Protein AF-A0AA90SKC7-F1 (afdb_monomer)

Organism: NCBI:txid147577

pLDDT: mean 85.09, std 9.2, range [49.25, 93.44]

Structure (mmCIF, N/CA/C/O backbone):
data_AF-A0AA90SKC7-F1
#
_entry.id   AF-A0AA90SKC7-F1
#
loop_
_atom_site.group_PDB
_atom_site.id
_atom_site.type_symbol
_atom_site.label_atom_id
_atom_site.label_alt_id
_atom_site.label_comp_id
_atom_site.label_asym_id
_atom_site.label_entity_id
_atom_site.label_seq_id
_atom_site.pdbx_PDB_ins_code
_atom_site.Cartn_x
_atom_site.Cartn_y
_atom_site.Cartn_z
_atom_site.occupancy
_atom_site.B_iso_or_equiv
_atom_site.auth_seq_id
_atom_site.auth_comp_id
_atom_site.auth_asym_id
_atom_site.auth_atom_id
_atom_site.pdbx_PDB_model_num
ATOM 1 N N . MET A 1 1 ? 25.070 -8.163 -26.398 1.00 51.94 1 MET A N 1
ATOM 2 C CA . MET A 1 1 ? 23.845 -7.363 -26.184 1.00 51.94 1 MET A CA 1
ATOM 3 C C . MET A 1 1 ? 23.060 -7.994 -25.043 1.00 51.94 1 MET A C 1
ATOM 5 O O . MET A 1 1 ? 22.706 -9.160 -25.155 1.00 51.94 1 MET A O 1
ATOM 9 N N . ILE A 1 2 ? 22.841 -7.278 -23.937 1.00 55.16 2 ILE A N 1
ATOM 10 C CA . ILE A 1 2 ? 21.905 -7.736 -22.899 1.00 55.16 2 ILE A CA 1
ATOM 11 C C . ILE A 1 2 ? 20.504 -7.484 -23.453 1.00 55.16 2 ILE A C 1
ATOM 13 O O . ILE A 1 2 ? 20.151 -6.341 -23.738 1.00 55.16 2 ILE A O 1
ATOM 17 N N . ARG A 1 3 ? 19.742 -8.552 -23.687 1.00 61.78 3 ARG A N 1
ATOM 18 C CA . ARG A 1 3 ? 18.359 -8.464 -24.158 1.00 61.78 3 ARG A CA 1
ATOM 19 C C . ARG A 1 3 ? 17.492 -8.154 -22.940 1.00 61.78 3 ARG A C 1
ATOM 21 O O . ARG A 1 3 ? 17.298 -9.016 -22.090 1.00 61.78 3 ARG A O 1
ATOM 28 N N . VAL A 1 4 ? 17.061 -6.904 -22.816 1.00 65.00 4 VAL A N 1
ATOM 29 C CA . VAL A 1 4 ? 16.151 -6.473 -21.751 1.00 65.00 4 VAL A CA 1
ATOM 30 C C . VAL A 1 4 ? 14.725 -6.618 -22.272 1.00 65.00 4 VAL A C 1
ATOM 32 O O . VAL A 1 4 ? 14.396 -6.062 -23.316 1.00 65.00 4 VAL A O 1
ATOM 35 N N . ASP A 1 5 ? 13.897 -7.383 -21.566 1.00 74.50 5 ASP A N 1
ATOM 36 C CA . ASP A 1 5 ? 12.475 -7.521 -21.881 1.00 74.50 5 ASP A CA 1
ATOM 37 C C . ASP A 1 5 ? 11.691 -6.359 -21.250 1.00 74.50 5 ASP A C 1
ATOM 39 O O . ASP A 1 5 ? 11.411 -6.348 -20.049 1.00 74.50 5 ASP A O 1
ATOM 43 N N . TYR A 1 6 ? 11.388 -5.346 -22.061 1.00 70.00 6 TYR A N 1
ATOM 44 C CA . TYR A 1 6 ? 10.667 -4.144 -21.631 1.00 70.00 6 TYR A CA 1
ATOM 45 C C . TYR A 1 6 ? 9.239 -4.434 -21.176 1.00 70.00 6 TYR A C 1
ATOM 47 O O . TYR A 1 6 ? 8.763 -3.810 -20.227 1.00 70.00 6 TYR A O 1
ATOM 55 N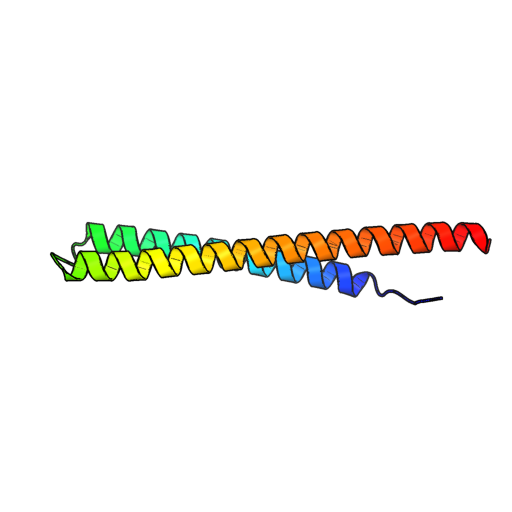 N . THR A 1 7 ? 8.585 -5.423 -21.785 1.00 77.62 7 THR A N 1
ATOM 56 C CA . THR A 1 7 ? 7.223 -5.821 -21.425 1.00 77.62 7 THR A CA 1
ATOM 57 C C . THR A 1 7 ? 7.165 -6.313 -19.979 1.00 77.62 7 THR A C 1
ATOM 59 O O . THR A 1 7 ? 6.194 -6.033 -19.273 1.00 77.62 7 THR A O 1
ATOM 62 N N . ASN A 1 8 ? 8.231 -6.949 -19.479 1.00 83.44 8 ASN A N 1
ATOM 63 C CA . ASN A 1 8 ? 8.311 -7.364 -18.076 1.00 83.44 8 ASN A CA 1
ATOM 64 C C . ASN A 1 8 ? 8.426 -6.179 -17.108 1.00 83.44 8 ASN A C 1
ATOM 66 O O . ASN A 1 8 ? 7.835 -6.222 -16.027 1.00 83.44 8 ASN A O 1
ATOM 70 N N . TYR A 1 9 ? 9.138 -5.110 -17.477 1.00 82.81 9 TYR A N 1
ATOM 71 C CA . TYR A 1 9 ? 9.213 -3.897 -16.656 1.00 82.81 9 TYR A CA 1
ATOM 72 C C . TYR A 1 9 ? 7.864 -3.187 -16.573 1.00 82.81 9 TYR A C 1
ATOM 74 O O . TYR A 1 9 ? 7.415 -2.864 -15.472 1.00 82.81 9 TYR A O 1
ATOM 82 N N . GLU A 1 10 ? 7.206 -2.979 -17.714 1.00 79.19 10 GLU A N 1
ATOM 83 C CA . GLU A 1 10 ? 5.884 -2.348 -17.768 1.00 79.19 10 GLU A CA 1
ATOM 84 C C . GLU A 1 10 ? 4.849 -3.169 -16.996 1.00 79.19 10 GLU A C 1
ATOM 86 O O . GLU A 1 10 ? 4.152 -2.630 -16.137 1.00 79.19 10 GLU A O 1
ATOM 91 N N . THR A 1 11 ? 4.812 -4.487 -17.213 1.00 86.94 11 THR A N 1
ATOM 92 C CA . THR A 1 11 ? 3.903 -5.396 -16.497 1.00 86.94 11 THR A CA 1
ATOM 93 C C . THR A 1 11 ? 4.147 -5.352 -14.989 1.00 86.94 11 THR A C 1
ATOM 95 O O . THR A 1 11 ? 3.197 -5.259 -14.207 1.00 86.94 11 THR A O 1
ATOM 98 N N . THR A 1 12 ? 5.412 -5.365 -14.559 1.00 87.62 12 THR A N 1
ATOM 99 C CA . THR A 1 12 ? 5.769 -5.288 -13.135 1.00 87.62 12 THR A CA 1
ATOM 100 C C . THR A 1 12 ? 5.358 -3.943 -12.537 1.00 87.62 12 THR A C 1
ATOM 102 O O . THR A 1 12 ? 4.754 -3.912 -11.467 1.00 87.62 12 THR A O 1
ATOM 105 N N . ALA A 1 13 ? 5.626 -2.831 -13.228 1.00 81.50 13 ALA A N 1
ATOM 106 C CA . ALA A 1 13 ? 5.221 -1.502 -12.779 1.00 81.50 13 ALA A CA 1
ATOM 107 C C . ALA A 1 13 ? 3.694 -1.395 -12.656 1.00 81.50 13 ALA A C 1
ATOM 109 O O . ALA A 1 13 ? 3.193 -0.992 -11.610 1.00 81.50 13 ALA A O 1
ATOM 110 N N . HIS A 1 14 ? 2.942 -1.827 -13.673 1.00 85.00 14 HIS A N 1
ATOM 111 C CA . HIS A 1 14 ? 1.478 -1.850 -13.628 1.00 85.00 14 HIS A CA 1
ATOM 112 C C . HIS A 1 14 ? 0.938 -2.714 -12.487 1.00 85.00 14 HIS A C 1
ATOM 114 O O . HIS A 1 14 ? 0.025 -2.287 -11.779 1.00 85.00 14 HIS A O 1
ATOM 120 N N . THR A 1 15 ? 1.531 -3.887 -12.260 1.00 91.06 15 THR A N 1
ATOM 121 C CA . THR A 1 15 ? 1.150 -4.779 -11.157 1.00 91.06 15 THR A CA 1
ATOM 122 C C . THR A 1 15 ? 1.371 -4.107 -9.802 1.00 91.06 15 THR A C 1
ATOM 124 O O . THR A 1 15 ? 0.491 -4.144 -8.942 1.00 91.06 15 THR A O 1
ATOM 127 N N . LEU A 1 16 ? 2.512 -3.436 -9.612 1.00 89.81 16 LEU A N 1
ATOM 128 C CA . LEU A 1 16 ? 2.809 -2.707 -8.378 1.00 89.81 16 LEU A CA 1
ATOM 129 C C . LEU A 1 16 ? 1.874 -1.506 -8.184 1.00 89.81 16 LEU A C 1
ATOM 131 O O . LEU A 1 16 ? 1.392 -1.295 -7.075 1.00 89.81 16 LEU A O 1
ATOM 135 N N . MET A 1 17 ? 1.546 -0.755 -9.237 1.00 86.44 17 MET A N 1
ATOM 136 C CA . MET A 1 17 ? 0.548 0.319 -9.142 1.00 86.44 17 MET A CA 1
ATOM 137 C C . MET A 1 17 ? -0.833 -0.215 -8.741 1.00 86.44 17 MET A C 1
ATOM 139 O O . MET A 1 17 ? -1.482 0.369 -7.875 1.00 86.44 17 MET A O 1
ATOM 143 N N . GLY A 1 18 ? -1.265 -1.341 -9.319 1.00 88.62 18 GLY A N 1
ATOM 144 C CA . GLY A 1 18 ? -2.520 -1.997 -8.944 1.00 88.62 18 GLY A CA 1
ATOM 145 C C . GLY A 1 18 ? -2.526 -2.452 -7.482 1.00 88.62 18 GLY A C 1
ATOM 146 O O . GLY A 1 18 ? -3.494 -2.218 -6.760 1.00 88.62 18 GLY A O 1
ATOM 147 N N . ALA A 1 19 ? -1.418 -3.028 -7.011 1.00 89.12 19 ALA A N 1
ATOM 148 C CA . ALA A 1 19 ? -1.255 -3.409 -5.611 1.00 89.12 19 ALA A CA 1
ATOM 149 C C . ALA A 1 19 ? -1.271 -2.194 -4.665 1.00 89.12 19 ALA A C 1
ATOM 151 O O . ALA A 1 19 ? -1.889 -2.260 -3.603 1.00 89.12 19 ALA A O 1
ATOM 152 N N . ALA A 1 20 ? -0.654 -1.072 -5.055 1.00 87.00 20 ALA A N 1
ATOM 153 C CA . ALA A 1 20 ? -0.702 0.169 -4.282 1.00 87.00 20 ALA A CA 1
ATOM 154 C C . ALA A 1 20 ? -2.137 0.703 -4.180 1.00 87.00 20 ALA A C 1
ATOM 156 O O . ALA A 1 20 ? -2.588 1.016 -3.084 1.00 87.00 20 ALA A O 1
ATOM 157 N N . ALA A 1 21 ? -2.883 0.731 -5.289 1.00 88.38 21 ALA A N 1
ATOM 158 C CA . ALA A 1 21 ? -4.286 1.144 -5.284 1.00 88.38 21 ALA A CA 1
ATOM 159 C C . ALA A 1 21 ? -5.145 0.252 -4.372 1.00 88.38 21 ALA A C 1
ATOM 161 O O . ALA A 1 21 ? -5.982 0.756 -3.623 1.00 88.38 21 ALA A O 1
ATOM 162 N N . LYS A 1 22 ? -4.898 -1.067 -4.373 1.00 89.50 22 LYS A N 1
ATOM 163 C CA . LYS A 1 22 ? -5.602 -1.985 -3.471 1.00 89.50 22 LYS A CA 1
ATOM 164 C C . LYS A 1 22 ? -5.269 -1.729 -2.001 1.00 89.50 22 LYS A C 1
ATOM 166 O O . LYS A 1 22 ? -6.153 -1.829 -1.154 1.00 89.50 22 LYS A O 1
ATOM 171 N N . ALA A 1 23 ? -4.019 -1.386 -1.691 1.00 89.06 23 ALA A N 1
ATOM 172 C CA . ALA A 1 23 ? -3.624 -1.018 -0.336 1.00 89.06 23 ALA A CA 1
ATOM 173 C C . ALA A 1 23 ? -4.354 0.253 0.143 1.00 89.06 23 ALA A C 1
ATOM 175 O O . ALA A 1 23 ? -4.861 0.266 1.261 1.00 89.06 23 ALA A O 1
ATOM 176 N N . GLU A 1 24 ? -4.492 1.275 -0.708 1.00 90.25 24 GLU A N 1
ATOM 177 C CA . GLU A 1 24 ? -5.253 2.497 -0.386 1.00 90.25 24 GLU A CA 1
ATOM 178 C C . GLU A 1 24 ? -6.744 2.205 -0.128 1.00 90.25 24 GLU A C 1
ATOM 180 O O . GLU A 1 24 ? -7.331 2.722 0.823 1.00 90.25 24 GLU A O 1
ATOM 185 N N . GLU A 1 25 ? -7.361 1.320 -0.917 1.00 91.38 25 GLU A N 1
ATOM 186 C CA . GLU A 1 25 ? -8.750 0.878 -0.702 1.00 91.38 25 GLU A CA 1
ATOM 187 C C . GLU A 1 25 ? -8.931 0.196 0.669 1.00 91.38 25 GLU A C 1
ATOM 189 O O . GLU A 1 25 ? -9.913 0.439 1.380 1.00 91.38 25 GLU A O 1
ATOM 194 N N . LEU A 1 26 ? -7.968 -0.640 1.070 1.00 90.50 26 LEU A N 1
ATOM 195 C CA . LEU A 1 26 ? -7.975 -1.312 2.371 1.00 90.50 26 LEU A CA 1
ATOM 196 C C . LEU A 1 26 ? -7.764 -0.326 3.528 1.00 90.50 26 LEU A C 1
ATOM 198 O O . LEU A 1 26 ? -8.431 -0.448 4.556 1.00 90.50 26 LEU A O 1
ATOM 202 N N . ILE A 1 27 ? -6.896 0.676 3.353 1.00 93.19 27 ILE A N 1
ATOM 203 C CA . ILE A 1 27 ? -6.695 1.776 4.310 1.00 93.19 27 ILE A CA 1
ATOM 204 C C . ILE A 1 27 ? -8.005 2.539 4.523 1.00 93.19 27 ILE A C 1
ATOM 206 O O . ILE A 1 27 ? -8.433 2.712 5.666 1.00 93.19 27 ILE A O 1
ATOM 210 N N . ALA A 1 28 ? -8.675 2.940 3.440 1.00 92.31 28 ALA A N 1
ATOM 211 C CA . ALA A 1 28 ? -9.949 3.650 3.515 1.00 92.31 28 ALA A CA 1
ATOM 212 C C . ALA A 1 28 ? -11.030 2.804 4.212 1.00 92.31 28 ALA A C 1
ATOM 214 O O . ALA A 1 28 ? -11.757 3.300 5.075 1.00 92.31 28 ALA A O 1
ATOM 215 N N . SER A 1 29 ? -11.088 1.506 3.901 1.00 90.69 29 SER A N 1
ATOM 216 C CA . SER A 1 29 ? -12.020 0.564 4.534 1.00 90.69 29 SER A CA 1
ATOM 217 C C . SER A 1 29 ? -11.762 0.418 6.039 1.00 90.69 29 SER A C 1
ATOM 219 O O . SER A 1 29 ? -12.703 0.423 6.834 1.00 90.69 29 SER A O 1
ATOM 221 N N . LEU A 1 30 ? -10.492 0.346 6.453 1.00 90.56 30 LEU A N 1
ATOM 222 C CA . LEU A 1 30 ? -10.101 0.317 7.865 1.00 90.56 30 LEU A CA 1
ATOM 223 C C . LEU A 1 30 ? -10.497 1.605 8.588 1.00 90.56 30 LEU A C 1
ATOM 225 O O . LEU A 1 30 ? -11.007 1.544 9.705 1.00 90.56 30 LEU A O 1
ATOM 229 N N . GLN A 1 31 ? -10.275 2.770 7.981 1.00 92.50 31 GLN A N 1
ATOM 230 C CA . GLN A 1 31 ? -10.659 4.055 8.571 1.00 92.50 31 GLN A CA 1
ATOM 231 C C . GLN A 1 31 ? -12.177 4.164 8.752 1.00 92.50 31 GLN A C 1
ATOM 233 O O . GLN A 1 31 ? -12.641 4.544 9.829 1.00 92.50 31 GLN A O 1
ATOM 238 N N . ALA A 1 32 ? -12.949 3.768 7.735 1.00 91.44 32 ALA A N 1
ATOM 239 C CA . ALA A 1 32 ? -14.407 3.754 7.796 1.00 91.44 32 ALA A CA 1
ATOM 240 C C . ALA A 1 32 ? -14.928 2.802 8.887 1.00 91.44 32 ALA A C 1
ATOM 242 O O . ALA A 1 32 ? -15.832 3.162 9.641 1.00 91.44 32 ALA A O 1
ATOM 243 N N . ASN A 1 33 ? -14.322 1.617 9.020 1.00 89.06 33 ASN A N 1
ATOM 244 C CA . ASN A 1 33 ? -14.687 0.647 10.051 1.00 89.06 33 ASN A CA 1
ATOM 245 C C . ASN A 1 3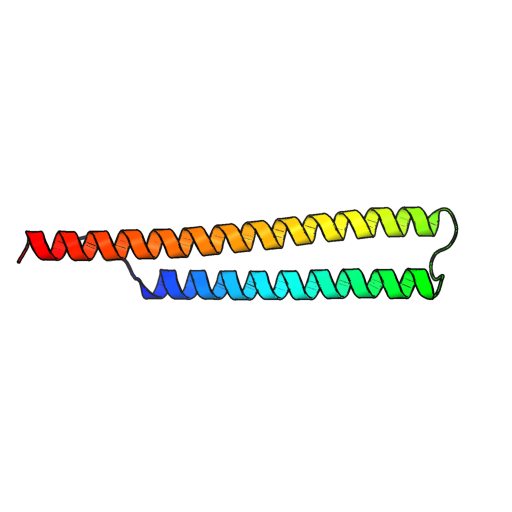3 ? -14.500 1.201 11.471 1.00 89.06 33 ASN A C 1
ATOM 247 O O . ASN A 1 33 ? -15.375 1.019 12.318 1.00 89.06 33 ASN A O 1
ATOM 251 N N . THR A 1 34 ? -13.400 1.907 11.729 1.00 88.81 34 THR A N 1
ATOM 252 C CA . THR A 1 34 ? -13.167 2.527 13.040 1.00 88.81 34 THR A CA 1
ATOM 253 C C . THR A 1 34 ? -14.110 3.676 13.313 1.00 88.81 34 THR A C 1
ATOM 255 O O . THR A 1 34 ? -14.630 3.771 14.422 1.00 88.81 34 THR A O 1
ATOM 258 N N . ALA A 1 35 ? -14.390 4.520 12.318 1.00 86.75 35 ALA A N 1
ATOM 259 C CA . ALA A 1 35 ? -15.371 5.588 12.478 1.00 86.75 35 ALA A CA 1
ATOM 260 C C . ALA A 1 35 ? -16.751 5.027 12.872 1.00 86.75 35 ALA A C 1
ATOM 262 O O . ALA A 1 35 ? -17.363 5.527 13.816 1.00 86.75 35 ALA A O 1
ATOM 263 N N . ALA A 1 36 ? -17.192 3.947 12.216 1.00 88.38 36 ALA A N 1
ATOM 264 C CA . ALA A 1 36 ? -18.441 3.263 12.545 1.00 88.38 36 ALA A CA 1
ATOM 265 C C . ALA A 1 36 ? -18.419 2.669 13.965 1.00 88.38 36 ALA A C 1
ATOM 267 O O . ALA A 1 36 ? -19.277 2.994 14.778 1.00 88.38 36 ALA A O 1
ATOM 268 N N . ASN A 1 37 ? -17.393 1.887 14.318 1.00 86.12 37 ASN A N 1
ATOM 269 C CA . ASN A 1 37 ? -17.311 1.242 15.636 1.00 86.12 37 ASN A CA 1
ATOM 270 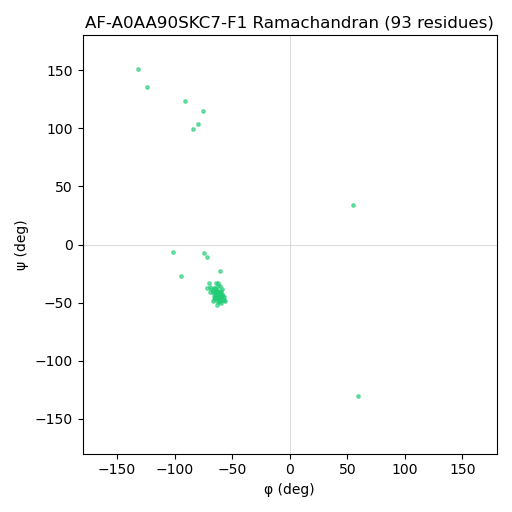C C . ASN A 1 37 ? -17.241 2.232 16.806 1.00 86.12 37 ASN A C 1
ATOM 272 O O . ASN A 1 37 ? -17.790 1.964 17.877 1.00 86.12 37 ASN A O 1
ATOM 276 N N . LEU A 1 38 ? -16.564 3.368 16.616 1.00 83.19 38 LEU A N 1
ATOM 277 C CA . LEU A 1 38 ? -16.503 4.429 17.619 1.00 83.19 38 LEU A CA 1
ATOM 278 C C . LEU A 1 38 ? -17.838 5.176 17.736 1.00 83.19 38 LEU A C 1
ATOM 280 O O . LEU A 1 38 ? -18.236 5.527 18.846 1.00 83.19 38 LEU A O 1
ATOM 284 N N . SER A 1 39 ? -18.538 5.394 16.618 1.00 85.62 39 SER A N 1
ATOM 285 C CA . SER A 1 39 ? -19.872 6.010 16.596 1.00 85.62 39 SER A CA 1
ATOM 286 C C . SER A 1 39 ? -20.922 5.127 17.275 1.00 85.62 39 SER A C 1
ATOM 288 O O . SER A 1 39 ? -21.699 5.611 18.098 1.00 85.62 39 SER A O 1
ATOM 290 N N . ASP A 1 40 ? -20.900 3.826 16.986 1.00 88.75 40 ASP A N 1
ATOM 291 C CA . ASP A 1 40 ? -21.848 2.840 17.518 1.00 88.75 40 ASP A CA 1
ATOM 292 C C . ASP A 1 40 ? -21.582 2.494 18.990 1.00 88.75 40 ASP A C 1
ATOM 294 O O . ASP A 1 40 ? -22.378 1.802 19.624 1.00 88.75 40 ASP A O 1
ATOM 298 N N . LYS A 1 41 ? -20.475 2.996 19.559 1.00 85.56 41 LYS A N 1
ATOM 299 C CA . LYS A 1 41 ? -20.024 2.697 20.926 1.00 85.56 41 LYS A CA 1
ATOM 300 C C . LYS A 1 41 ? -19.885 1.193 21.183 1.00 85.56 41 LYS A C 1
ATOM 302 O O . LYS A 1 41 ? -20.085 0.734 22.306 1.00 85.56 41 LYS A O 1
ATOM 307 N N . ASN A 1 42 ? -19.489 0.441 20.152 1.00 86.62 42 ASN A N 1
ATOM 308 C CA . ASN A 1 42 ? -19.224 -0.998 20.257 1.00 86.62 42 ASN A CA 1
ATOM 309 C C . ASN A 1 42 ? -18.094 -1.300 21.253 1.00 86.62 42 ASN A C 1
ATOM 311 O O . ASN A 1 42 ? -18.028 -2.394 21.805 1.00 86.62 42 ASN A O 1
ATOM 315 N N . TRP A 1 43 ? -17.230 -0.312 21.504 1.00 87.69 43 TRP A N 1
ATOM 316 C CA . TRP A 1 43 ? -16.149 -0.369 22.479 1.00 87.69 43 TRP A CA 1
ATOM 317 C C . TRP A 1 43 ? -16.281 0.792 23.463 1.00 87.69 43 TRP A C 1
ATOM 319 O O . TRP A 1 43 ? -16.507 1.932 23.053 1.00 87.69 43 TRP A O 1
ATOM 329 N N . LEU A 1 44 ? -16.113 0.512 24.756 1.00 88.19 44 LEU A N 1
ATOM 330 C CA . LEU A 1 44 ? -16.230 1.495 25.835 1.00 88.19 44 LEU A CA 1
ATOM 331 C C . LEU A 1 44 ? -15.033 1.399 26.784 1.00 88.19 44 LEU A C 1
ATOM 333 O O . LEU A 1 44 ? -14.453 0.331 26.969 1.00 88.19 44 LEU A O 1
ATOM 337 N N . GLY A 1 45 ? -14.672 2.518 27.414 1.00 88.44 45 GLY A N 1
ATOM 338 C CA . GLY A 1 45 ? -13.637 2.546 28.449 1.00 88.44 45 GLY A CA 1
ATOM 339 C C . GLY A 1 45 ? -12.277 2.045 27.950 1.00 88.44 45 GLY A C 1
ATOM 340 O O . GLY A 1 45 ? -11.787 2.491 26.913 1.00 88.44 45 GLY A O 1
ATOM 341 N N . SER A 1 46 ? -11.658 1.123 28.691 1.00 89.44 46 SER A N 1
ATOM 342 C CA . SER A 1 46 ? -10.356 0.537 28.339 1.00 89.44 46 SER A CA 1
ATOM 343 C C . SER A 1 46 ? -10.371 -0.199 27.001 1.00 89.44 46 SER A C 1
ATOM 345 O O . SER A 1 46 ? -9.397 -0.117 26.256 1.00 89.44 46 SER A O 1
ATOM 347 N N . ASP A 1 47 ? -11.479 -0.857 26.661 1.00 89.12 47 ASP A N 1
ATOM 348 C CA . ASP A 1 47 ? -11.576 -1.665 25.443 1.00 89.12 47 ASP A CA 1
ATOM 349 C C . ASP A 1 47 ? -11.576 -0.778 24.197 1.00 89.12 47 ASP A C 1
ATOM 351 O O . ASP A 1 47 ? -10.986 -1.129 23.179 1.00 89.12 47 ASP A O 1
ATOM 355 N N . GLN A 1 48 ? -12.151 0.425 24.301 1.00 90.19 48 GLN A N 1
ATOM 356 C CA . GLN A 1 48 ? -12.076 1.439 23.250 1.00 90.19 48 GLN A CA 1
ATOM 357 C C . GLN A 1 48 ? -10.638 1.914 23.019 1.00 90.19 48 GLN A C 1
ATOM 359 O O . GLN A 1 48 ? -10.226 2.101 21.873 1.00 90.19 48 GLN A O 1
ATOM 364 N N . VAL A 1 49 ? -9.868 2.102 24.096 1.00 88.81 49 VAL A N 1
ATOM 365 C CA . VAL A 1 49 ? -8.461 2.520 24.014 1.00 88.81 49 VAL A CA 1
ATOM 366 C C . VAL A 1 49 ? -7.621 1.426 23.361 1.00 88.81 49 VAL A C 1
ATOM 368 O O . VAL A 1 49 ? -6.870 1.711 22.430 1.00 88.81 49 VAL A O 1
ATOM 371 N N . SER A 1 50 ? -7.783 0.172 23.791 1.00 92.19 50 SER A N 1
ATOM 372 C CA . SER A 1 50 ? -7.076 -0.971 23.205 1.00 92.19 50 SER A CA 1
ATOM 373 C C . SER A 1 50 ? -7.460 -1.208 21.744 1.00 92.19 50 SER A C 1
ATOM 375 O O . SER A 1 50 ? -6.576 -1.404 20.911 1.00 92.19 50 SER A O 1
ATOM 377 N N . TYR A 1 51 ? -8.752 -1.130 21.408 1.00 90.56 51 TYR A N 1
ATOM 378 C CA . TYR A 1 51 ? -9.225 -1.202 20.024 1.00 90.56 51 TYR A CA 1
ATOM 379 C C . TYR A 1 51 ? -8.577 -0.118 19.161 1.00 90.56 51 TYR A C 1
ATOM 381 O O . TYR A 1 51 ? -8.058 -0.415 18.084 1.00 90.56 51 TYR A O 1
ATOM 389 N N . LYS A 1 52 ? -8.560 1.129 19.649 1.00 89.06 52 LYS A N 1
ATOM 390 C CA . LYS A 1 52 ? -7.967 2.248 18.920 1.00 89.06 52 LYS A CA 1
ATOM 391 C C . LYS A 1 52 ? -6.460 2.074 18.713 1.00 89.06 52 LYS A C 1
ATOM 393 O O . LYS A 1 52 ? -6.000 2.317 17.605 1.00 89.06 52 LYS A O 1
ATOM 398 N N . ASP A 1 53 ? -5.706 1.623 19.718 1.00 91.88 53 ASP A N 1
ATOM 399 C CA . ASP A 1 53 ? -4.260 1.374 19.570 1.00 91.88 53 ASP A CA 1
ATOM 400 C C . ASP A 1 53 ? -3.979 0.295 18.513 1.00 91.88 53 ASP A C 1
ATOM 402 O O . ASP A 1 53 ? -3.158 0.490 17.616 1.00 91.88 53 ASP A O 1
ATOM 406 N N . VAL A 1 54 ? -4.699 -0.831 18.565 1.00 91.12 54 VAL A N 1
ATOM 407 C CA . VAL A 1 54 ? -4.558 -1.898 17.561 1.00 91.12 54 VAL A CA 1
ATOM 408 C C . VAL A 1 54 ? -4.921 -1.383 16.170 1.00 91.12 54 VAL A C 1
ATOM 410 O O . VAL A 1 54 ? -4.182 -1.623 15.213 1.00 91.12 54 VAL A O 1
ATOM 413 N N . HIS A 1 55 ? -6.024 -0.641 16.052 1.00 91.50 55 HIS A N 1
ATOM 414 C CA . HIS A 1 55 ? -6.446 -0.064 14.782 1.00 91.50 55 HIS A CA 1
ATOM 415 C C . HIS A 1 55 ? -5.417 0.913 14.210 1.00 91.50 55 HIS A C 1
ATOM 417 O O . HIS A 1 55 ? -5.042 0.777 13.046 1.00 91.50 55 HIS A O 1
ATOM 423 N N . ASP A 1 56 ? -4.912 1.843 15.022 1.00 91.69 56 ASP A N 1
ATOM 424 C CA . ASP A 1 56 ? -3.920 2.833 14.600 1.00 91.69 56 ASP A CA 1
ATOM 425 C C . ASP A 1 56 ? -2.634 2.142 14.116 1.00 91.69 56 ASP A C 1
ATOM 427 O O . ASP A 1 56 ? -2.074 2.506 13.080 1.00 91.69 56 ASP A O 1
ATOM 431 N N . ARG A 1 57 ? -2.188 1.081 14.804 1.00 93.25 57 ARG A N 1
ATOM 432 C CA . ARG A 1 57 ? -1.034 0.274 14.370 1.00 93.25 57 ARG A CA 1
ATOM 433 C C . ARG A 1 57 ? -1.285 -0.420 13.038 1.00 93.25 57 ARG A C 1
ATOM 435 O O . ARG A 1 57 ? -0.404 -0.418 12.177 1.00 93.25 57 ARG A O 1
ATOM 442 N N . CYS A 1 58 ? -2.472 -0.994 12.844 1.00 90.75 58 CYS A N 1
ATOM 443 C CA . CYS A 1 58 ? -2.859 -1.575 11.562 1.00 90.75 58 CYS A CA 1
ATOM 444 C C . CYS A 1 58 ? -2.878 -0.515 10.457 1.00 90.75 58 CYS A C 1
ATOM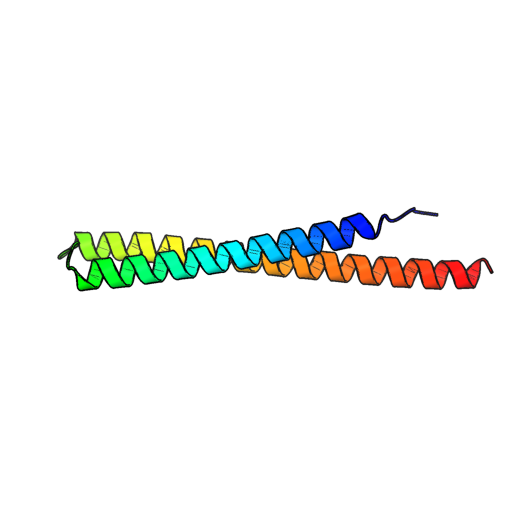 446 O O . CYS A 1 58 ? -2.396 -0.778 9.355 1.00 90.75 58 CYS A O 1
ATOM 448 N N . LEU A 1 59 ? -3.384 0.686 10.738 1.00 92.50 59 LEU A N 1
ATOM 449 C CA . LEU A 1 59 ? -3.424 1.783 9.778 1.00 92.50 59 LEU A CA 1
ATOM 450 C C . LEU A 1 59 ? -2.012 2.193 9.338 1.00 92.50 59 LEU A C 1
ATOM 452 O O . LEU A 1 59 ? -1.733 2.229 8.140 1.00 92.50 59 LEU A O 1
ATOM 456 N N . VAL A 1 60 ? -1.106 2.410 10.296 1.00 92.81 60 VAL A N 1
ATOM 457 C CA . VAL A 1 60 ? 0.300 2.753 10.026 1.00 92.81 60 VAL A CA 1
ATOM 458 C C . VAL A 1 60 ? 1.001 1.648 9.236 1.00 92.81 60 VAL A C 1
ATOM 460 O O . VAL A 1 60 ? 1.721 1.927 8.277 1.00 92.81 60 VAL A O 1
ATOM 463 N N . ALA A 1 61 ? 0.782 0.380 9.594 1.00 90.69 61 ALA A N 1
ATOM 464 C CA . ALA A 1 61 ? 1.357 -0.743 8.861 1.00 90.69 61 ALA A CA 1
ATOM 465 C C . ALA A 1 61 ? 0.896 -0.761 7.394 1.00 90.69 61 ALA A C 1
ATOM 467 O O . ALA A 1 61 ? 1.724 -0.904 6.495 1.00 90.69 61 ALA A O 1
ATOM 468 N N . ASN A 1 62 ? -0.399 -0.554 7.138 1.00 89.69 62 ASN A N 1
ATOM 469 C CA . ASN A 1 62 ? -0.930 -0.511 5.775 1.00 89.69 62 ASN A CA 1
ATOM 470 C C . ASN A 1 62 ? -0.406 0.698 4.985 1.00 89.69 62 ASN A C 1
ATOM 472 O O . ASN A 1 62 ? -0.023 0.536 3.828 1.00 89.69 62 ASN A O 1
ATOM 476 N N . GLN A 1 63 ? -0.311 1.877 5.608 1.00 92.00 63 GLN A N 1
ATOM 477 C CA . GLN A 1 63 ? 0.287 3.069 4.990 1.00 92.00 63 GLN A CA 1
ATOM 478 C C . GLN A 1 63 ? 1.744 2.820 4.578 1.00 92.00 63 GLN A C 1
ATOM 480 O O . GLN A 1 63 ? 2.132 3.110 3.448 1.00 92.00 63 GLN A O 1
ATOM 485 N N . ASN A 1 64 ? 2.536 2.191 5.452 1.00 92.38 64 ASN A N 1
ATOM 486 C CA . ASN A 1 64 ? 3.920 1.833 5.145 1.00 92.38 64 ASN A CA 1
ATOM 487 C C . ASN A 1 64 ? 4.019 0.843 3.974 1.00 92.38 64 ASN A C 1
ATOM 489 O O . ASN A 1 64 ? 4.892 0.990 3.117 1.00 92.38 64 ASN A O 1
ATOM 493 N N . ILE A 1 65 ? 3.129 -0.152 3.912 1.00 89.50 65 ILE A N 1
ATOM 494 C CA . ILE A 1 65 ? 3.075 -1.106 2.796 1.00 89.50 65 ILE A CA 1
ATOM 495 C C . ILE A 1 65 ? 2.734 -0.379 1.489 1.00 89.50 65 ILE A C 1
ATOM 497 O O . ILE A 1 65 ? 3.450 -0.551 0.499 1.00 89.50 65 ILE A O 1
ATOM 501 N N . ALA A 1 66 ? 1.701 0.469 1.487 1.00 90.06 66 ALA A N 1
ATOM 502 C CA . ALA A 1 66 ? 1.305 1.253 0.317 1.00 90.06 66 ALA A CA 1
ATOM 503 C C . ALA A 1 66 ? 2.464 2.129 -0.194 1.00 90.06 66 ALA A C 1
ATOM 505 O O . ALA A 1 66 ? 2.781 2.128 -1.387 1.00 90.06 66 ALA A O 1
ATOM 506 N N . ASP A 1 67 ? 3.170 2.801 0.716 1.00 92.06 67 ASP A N 1
ATOM 507 C CA . ASP A 1 67 ? 4.331 3.630 0.401 1.00 92.06 67 ASP A CA 1
ATOM 508 C C . ASP A 1 67 ? 5.496 2.841 -0.199 1.00 92.06 67 ASP A C 1
ATOM 510 O O . ASP A 1 67 ? 6.126 3.291 -1.164 1.00 92.06 67 ASP A O 1
ATOM 514 N N . VAL A 1 68 ? 5.801 1.666 0.355 1.00 93.44 68 VAL A N 1
ATOM 515 C CA . VAL A 1 68 ? 6.863 0.793 -0.160 1.00 93.44 68 VAL A CA 1
ATOM 516 C C . VAL A 1 68 ? 6.519 0.297 -1.562 1.00 93.44 68 VAL A C 1
ATOM 518 O O . VAL A 1 68 ? 7.379 0.359 -2.443 1.00 93.44 68 VAL A O 1
ATOM 521 N N . ILE A 1 69 ? 5.274 -0.124 -1.801 1.00 91.06 69 ILE A N 1
ATOM 522 C CA . ILE A 1 69 ? 4.823 -0.577 -3.124 1.00 91.06 69 ILE A CA 1
ATOM 523 C C . ILE A 1 69 ? 4.918 0.569 -4.140 1.00 91.06 69 ILE A C 1
ATOM 525 O O . ILE A 1 69 ? 5.451 0.378 -5.236 1.00 91.06 69 ILE A O 1
ATOM 529 N N . ARG A 1 70 ? 4.493 1.784 -3.769 1.00 88.69 70 ARG A N 1
ATOM 530 C CA . ARG A 1 70 ? 4.584 2.970 -4.637 1.00 88.69 70 ARG A CA 1
ATOM 531 C C . ARG A 1 70 ? 6.034 3.297 -5.000 1.00 88.69 70 ARG A C 1
ATOM 533 O O . ARG A 1 70 ? 6.350 3.516 -6.169 1.00 88.69 70 ARG A O 1
ATOM 540 N N . LYS A 1 71 ? 6.938 3.269 -4.014 1.00 91.62 71 LYS A N 1
ATOM 541 C CA . LYS A 1 71 ? 8.382 3.473 -4.225 1.00 91.62 71 LYS A CA 1
ATOM 542 C C . LYS A 1 71 ? 8.986 2.387 -5.114 1.00 91.62 71 LYS A C 1
ATOM 544 O O . LYS A 1 71 ? 9.795 2.703 -5.984 1.00 91.62 71 LYS A O 1
ATOM 549 N N . ALA A 1 72 ? 8.607 1.126 -4.913 1.00 89.19 72 ALA A N 1
ATOM 550 C CA . ALA A 1 72 ? 9.054 0.019 -5.750 1.00 89.19 72 ALA A CA 1
ATOM 551 C C . ALA A 1 72 ? 8.596 0.207 -7.204 1.00 89.19 72 ALA A C 1
ATOM 553 O O . ALA A 1 72 ? 9.422 0.118 -8.110 1.00 89.19 72 ALA A O 1
ATOM 554 N N . SER A 1 73 ? 7.326 0.567 -7.417 1.00 85.81 73 SER A N 1
ATOM 555 C CA . SER A 1 73 ? 6.779 0.866 -8.745 1.00 85.81 73 SER A CA 1
ATOM 556 C C . SER A 1 73 ? 7.573 1.963 -9.455 1.00 85.81 73 SER A C 1
ATOM 558 O O . SER A 1 73 ? 8.005 1.776 -10.592 1.00 85.81 73 SER A O 1
ATOM 560 N N . GLY A 1 74 ? 7.835 3.081 -8.768 1.00 87.25 74 GLY A N 1
ATOM 561 C CA . GLY A 1 74 ? 8.629 4.178 -9.325 1.00 87.25 74 GLY A CA 1
ATOM 562 C C . GLY A 1 74 ? 10.042 3.739 -9.719 1.00 87.25 74 GLY A C 1
ATOM 563 O O . GLY A 1 74 ? 10.501 4.048 -10.814 1.00 87.25 74 GLY A O 1
ATOM 564 N N . LYS A 1 75 ? 10.717 2.940 -8.880 1.00 90.00 75 LYS A N 1
ATOM 565 C CA . LYS A 1 75 ? 12.053 2.403 -9.195 1.00 90.00 75 LYS A CA 1
ATOM 566 C C . LYS A 1 75 ? 12.047 1.475 -10.411 1.00 90.00 75 LYS A C 1
ATOM 568 O O . LYS A 1 75 ? 12.976 1.541 -11.213 1.00 90.00 75 LYS A O 1
ATOM 573 N N . VAL A 1 76 ? 11.020 0.636 -10.562 1.00 88.38 76 VAL A N 1
ATOM 574 C CA . VAL A 1 76 ? 10.863 -0.240 -11.737 1.00 88.38 76 VAL A CA 1
ATOM 575 C C . VAL A 1 76 ? 10.679 0.595 -13.006 1.00 88.38 76 VAL A C 1
ATOM 577 O O . VAL A 1 76 ? 11.354 0.334 -13.999 1.00 88.38 76 VAL A O 1
ATOM 580 N N . GLN A 1 77 ? 9.852 1.645 -12.961 1.00 85.38 77 GLN A N 1
ATOM 581 C CA . GLN A 1 77 ? 9.678 2.574 -14.085 1.00 85.38 77 GLN A CA 1
ATOM 582 C C . GLN A 1 77 ? 10.980 3.307 -14.436 1.00 85.38 77 GLN A C 1
ATOM 584 O O . GLN A 1 77 ? 11.352 3.394 -15.604 1.00 85.38 77 GLN A O 1
ATOM 589 N N . THR A 1 78 ? 11.717 3.790 -13.433 1.00 87.94 78 THR A N 1
ATOM 590 C CA . THR A 1 78 ? 13.018 4.436 -13.643 1.00 87.94 78 THR A CA 1
ATOM 591 C C . THR A 1 78 ? 14.033 3.483 -14.280 1.00 87.94 78 THR A C 1
ATOM 593 O O . THR A 1 78 ? 14.732 3.867 -15.217 1.00 87.94 78 THR A O 1
ATOM 596 N N . ALA A 1 79 ? 14.103 2.231 -13.817 1.00 85.75 79 ALA A N 1
ATOM 597 C CA . ALA A 1 79 ? 14.987 1.224 -14.401 1.00 85.75 79 ALA A CA 1
ATOM 598 C C . ALA A 1 79 ? 14.632 0.930 -15.869 1.00 85.75 79 ALA A C 1
ATOM 600 O O . ALA A 1 79 ? 15.529 0.855 -16.710 1.00 85.75 79 ALA A O 1
ATOM 601 N N . ALA A 1 80 ? 13.337 0.836 -16.190 1.00 84.00 80 ALA A N 1
ATOM 602 C CA . ALA A 1 80 ? 12.859 0.664 -17.561 1.00 84.00 80 ALA A CA 1
ATOM 603 C C . ALA A 1 80 ? 13.341 1.801 -18.477 1.00 84.00 80 ALA A C 1
ATOM 605 O O . ALA A 1 80 ? 13.916 1.542 -19.537 1.0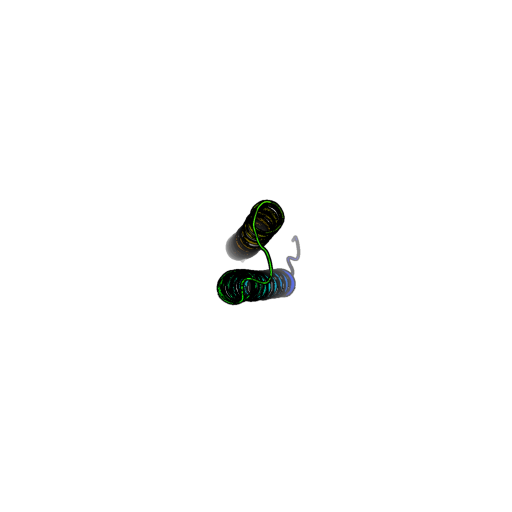0 84.00 80 AL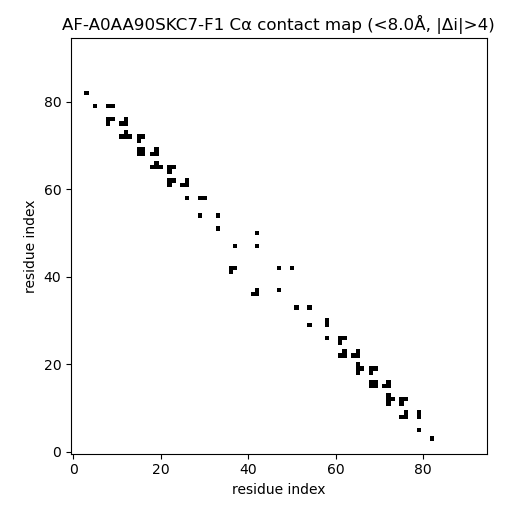A A O 1
ATOM 606 N N . ALA A 1 81 ? 13.187 3.052 -18.028 1.00 83.75 81 ALA A N 1
ATOM 607 C CA . ALA A 1 81 ? 13.608 4.235 -18.774 1.00 83.75 81 ALA A CA 1
ATOM 608 C C . ALA A 1 81 ? 15.128 4.262 -19.018 1.00 83.75 81 ALA A C 1
ATOM 610 O O . ALA A 1 81 ? 15.570 4.510 -20.141 1.00 83.75 81 ALA A O 1
ATOM 611 N N . PHE A 1 82 ? 15.941 3.948 -18.001 1.00 85.31 82 PHE A N 1
ATOM 612 C CA . PHE A 1 82 ? 17.397 3.877 -18.165 1.00 85.31 82 PHE A CA 1
ATOM 613 C C . PHE A 1 82 ? 17.822 2.775 -19.133 1.00 85.31 82 PHE A C 1
ATOM 615 O O . PHE A 1 82 ? 18.686 3.001 -19.980 1.00 85.31 82 PHE A O 1
ATOM 622 N N . HIS A 1 83 ? 17.202 1.596 -19.057 1.00 82.69 83 HIS A N 1
ATOM 623 C CA . HIS A 1 83 ? 17.487 0.519 -19.998 1.00 82.69 83 HIS A CA 1
ATOM 624 C C . HIS A 1 83 ? 17.075 0.885 -21.428 1.00 82.69 83 HIS A C 1
ATOM 626 O O . HIS A 1 83 ? 17.786 0.535 -22.368 1.00 82.69 83 HIS A O 1
ATOM 632 N N . GLN A 1 84 ? 15.963 1.600 -21.623 1.00 82.00 84 GLN A N 1
ATOM 633 C CA . GLN A 1 84 ? 15.530 2.073 -22.942 1.00 82.00 84 GLN A CA 1
ATOM 634 C C . GLN A 1 84 ? 16.515 3.091 -23.527 1.00 82.00 84 GLN A C 1
ATOM 636 O O . GLN A 1 84 ? 16.943 2.943 -24.671 1.00 82.00 84 GLN A O 1
ATOM 641 N N . ALA A 1 85 ? 16.943 4.068 -22.725 1.00 82.62 85 ALA A N 1
ATOM 642 C CA . ALA A 1 85 ? 17.945 5.048 -23.132 1.00 82.62 85 ALA A CA 1
ATOM 643 C C . ALA A 1 85 ? 19.296 4.390 -23.467 1.00 82.62 85 ALA A C 1
ATOM 645 O O . ALA A 1 85 ? 19.905 4.717 -24.485 1.00 82.62 85 ALA A O 1
ATOM 646 N N . GLY A 1 86 ? 19.739 3.423 -22.657 1.00 82.12 86 GLY A N 1
ATOM 647 C CA . GLY A 1 86 ? 20.979 2.684 -22.895 1.00 82.12 86 GLY A CA 1
ATOM 648 C C . GLY A 1 86 ? 20.955 1.866 -24.189 1.00 82.12 86 GLY A C 1
ATOM 649 O O . GLY A 1 86 ? 21.939 1.865 -24.926 1.00 82.12 86 GLY A O 1
ATOM 650 N N . GLN A 1 87 ? 19.832 1.212 -24.517 1.00 78.50 87 GLN A N 1
ATOM 651 C CA . GLN A 1 87 ? 19.693 0.517 -25.806 1.00 78.50 87 GLN A CA 1
ATOM 652 C C . GLN A 1 87 ? 19.678 1.493 -26.985 1.00 78.50 87 GLN A C 1
ATOM 654 O O . GLN A 1 87 ? 20.318 1.214 -27.995 1.00 78.50 87 GLN A O 1
ATOM 659 N N . ALA A 1 88 ? 19.000 2.639 -26.864 1.00 80.69 88 ALA A N 1
ATOM 660 C CA . ALA A 1 88 ? 18.999 3.656 -27.915 1.00 80.69 88 ALA A CA 1
ATOM 661 C C . ALA A 1 88 ? 20.420 4.182 -28.192 1.00 80.69 88 ALA A C 1
ATOM 663 O O . ALA A 1 88 ? 20.836 4.249 -29.346 1.00 80.69 88 ALA A O 1
ATOM 664 N N . GLN A 1 89 ? 21.196 4.466 -27.140 1.00 81.12 89 GLN A N 1
ATOM 665 C CA . GLN A 1 89 ? 22.604 4.863 -27.265 1.00 81.12 89 GLN A CA 1
ATOM 666 C C . GLN A 1 89 ? 23.470 3.752 -27.872 1.00 81.12 89 GLN A C 1
ATOM 668 O O . GLN A 1 89 ? 24.294 4.015 -28.744 1.00 81.12 89 GLN A O 1
ATOM 673 N N . ALA A 1 90 ? 23.279 2.498 -27.456 1.00 77.81 90 ALA A N 1
ATOM 674 C CA . ALA A 1 90 ? 24.009 1.377 -28.040 1.00 77.81 90 ALA A CA 1
ATOM 675 C C . ALA A 1 90 ? 23.689 1.214 -29.534 1.00 77.81 90 ALA A C 1
ATOM 677 O O . ALA A 1 90 ? 24.602 1.022 -30.330 1.00 77.81 90 ALA A O 1
ATOM 678 N N . ALA A 1 91 ? 22.424 1.353 -29.937 1.00 76.06 91 ALA A N 1
ATOM 679 C CA . ALA A 1 91 ? 22.033 1.288 -31.341 1.00 76.06 91 ALA A CA 1
ATOM 680 C C . ALA A 1 91 ? 22.747 2.357 -32.187 1.00 76.06 91 ALA A C 1
ATOM 682 O O . ALA A 1 91 ? 23.206 2.039 -33.275 1.00 76.06 91 ALA A O 1
ATOM 683 N N . THR A 1 92 ? 22.937 3.575 -31.666 1.00 74.25 92 THR A N 1
ATOM 684 C CA . THR A 1 92 ? 23.671 4.64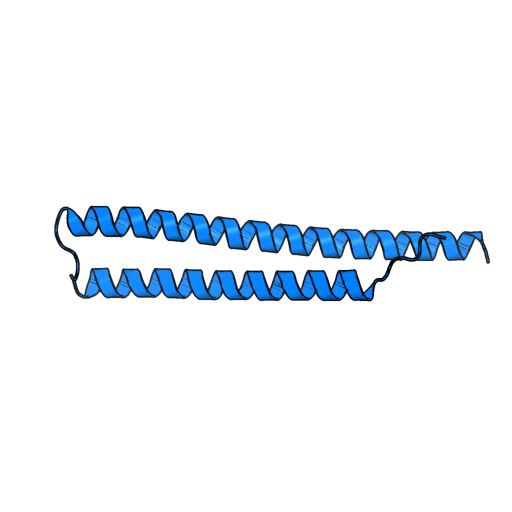8 -32.371 1.00 74.25 92 THR A CA 1
ATOM 685 C C . THR A 1 92 ? 25.188 4.455 -32.464 1.00 74.25 92 THR A C 1
ATOM 687 O O . THR A 1 92 ? 25.852 5.221 -33.149 1.00 74.25 92 THR A O 1
ATOM 690 N N . ILE A 1 93 ? 25.765 3.493 -31.737 1.00 66.56 93 ILE A N 1
ATOM 691 C CA . ILE A 1 93 ? 27.208 3.195 -31.790 1.00 66.56 93 ILE A CA 1
ATOM 692 C C . ILE A 1 93 ? 27.501 2.064 -32.790 1.00 66.56 93 ILE A C 1
ATOM 694 O O . ILE A 1 93 ? 28.605 1.981 -33.323 1.00 66.56 93 ILE A O 1
ATOM 698 N N . TYR A 1 94 ? 26.529 1.179 -33.028 1.00 53.19 94 TYR A N 1
ATOM 699 C CA . TYR A 1 94 ? 26.674 0.006 -33.899 1.00 53.19 94 TYR A CA 1
ATOM 700 C C . TYR A 1 94 ? 26.051 0.183 -35.299 1.00 53.19 94 TYR A C 1
ATOM 702 O O . TYR A 1 94 ? 26.238 -0.696 -36.141 1.00 53.19 94 TYR A O 1
ATOM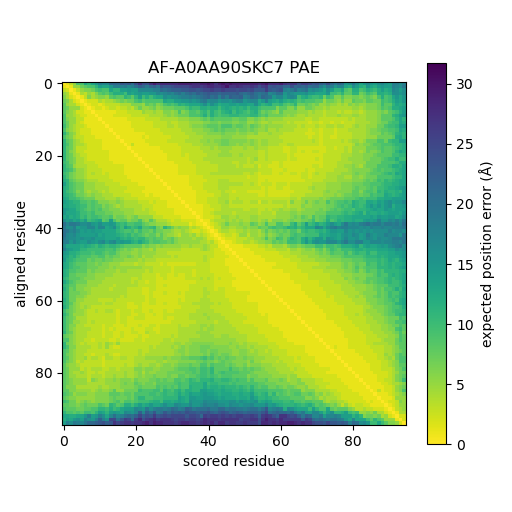 710 N N . PHE A 1 95 ? 25.347 1.292 -35.546 1.00 49.25 95 PHE A N 1
ATOM 711 C CA . PHE A 1 95 ? 24.801 1.728 -36.838 1.00 49.25 95 PHE A CA 1
ATOM 712 C C . PHE A 1 95 ? 25.212 3.174 -37.110 1.00 49.25 95 PHE A C 1
ATOM 714 O O . PHE A 1 95 ? 25.331 3.523 -38.305 1.00 49.25 95 PHE A O 1
#

Secondary structure (DSSP, 8-state):
-----HHHHHHHHHHHHHHHHHHHHHHHHHHHHHHHHHHTT-S-HHHHHHHHHHHHHHHHHHHHHHHHHHHHHHHHHHHHHHHHHHHHHHHHHH-

Sequence (95 aa):
MIRVDYTNYETTAHTLMGAAAKAEELIASLQANTAANLSDKNWLGSDQVSYKDVHDRCLVANQNIADVIRKASGKVQTAAAFHQAGQAQAATIYF

Nearest PDB structures (foldseek):
  3ur1-assembly1_D  TM=6.999E-01  e=2.231E+00  Thermotoga maritima
  6hgc-assembly1_A  TM=5.274E-01  e=6.190E+00  Drosophila melanogaster
  7vqu-assembly1_A  TM=4.910E-01  e=9.673E+00  Homo sapiens

Mean predicted aligned error: 6.59 Å

Radius of gyration: 21.69 Å; Cα contacts (8 Å, |Δi|>4): 49; chains: 1; bounding box: 49×14×65 Å

Solvent-accessible surface area (backbone atoms only — not comparable to f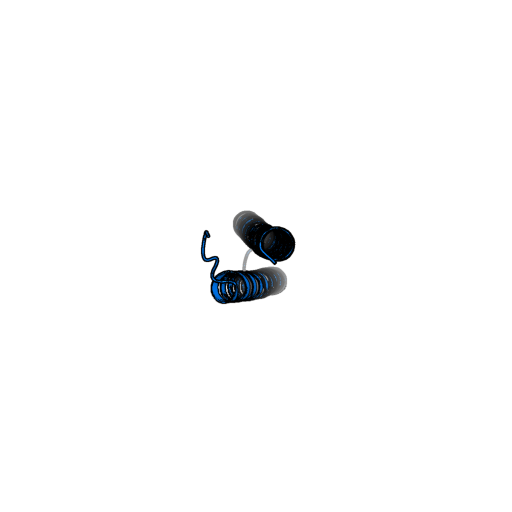ull-atom values): 5117 Å² total; per-residue (Å²): 133,88,86,76,66,62,67,58,36,54,52,49,23,52,51,29,49,53,51,23,54,52,37,51,54,51,48,53,52,53,52,53,51,50,54,48,42,62,72,69,51,78,44,59,75,69,55,33,53,53,50,47,53,54,48,52,52,52,49,53,52,46,51,52,51,28,51,50,34,47,51,50,23,50,52,39,48,52,51,44,52,53,53,50,53,51,50,56,54,50,51,68,72,80,104

InterPro domains:
  IPR036689 ESAT-6-like superfamily [SSF140453] (1-91)

Foldseek 3Di:
DPDDDLVVLVVLLVVLVVVLVVLVVVLVVLVVVLVVCVVVCVDDDPRNVVVVVVSVVVNVVSVVVSVVSNVVSVVSVVVSVVVVVVVVVVVVVVD